Protein AF-A0A2N2R0G1-F1 (afdb_monomer_lite)

Structure (mmCIF, N/CA/C/O backbone):
data_AF-A0A2N2R0G1-F1
#
_entry.id   AF-A0A2N2R0G1-F1
#
loop_
_atom_site.group_PDB
_atom_site.id
_atom_site.type_symbol
_atom_site.label_atom_id
_atom_site.label_alt_id
_atom_site.label_comp_id
_atom_site.label_asym_id
_atom_site.label_entity_id
_atom_site.label_seq_id
_atom_site.pdbx_PDB_ins_code
_atom_site.Cartn_x
_atom_site.Cartn_y
_atom_site.Cartn_z
_atom_site.occupancy
_atom_site.B_iso_or_equiv
_atom_site.auth_seq_id
_atom_site.auth_comp_id
_atom_site.auth_asym_id
_atom_site.auth_atom_id
_atom_site.pdbx_PDB_model_num
ATOM 1 N N . MET A 1 1 ? 12.717 -7.867 -26.001 1.00 56.56 1 MET A N 1
ATOM 2 C CA . MET A 1 1 ? 12.636 -7.123 -24.726 1.00 56.56 1 MET A CA 1
ATOM 3 C C . MET A 1 1 ? 13.026 -8.068 -23.604 1.00 56.56 1 MET A C 1
ATOM 5 O O . MET A 1 1 ? 12.655 -9.235 -23.708 1.00 56.56 1 MET A O 1
ATOM 9 N N . PRO A 1 2 ? 13.814 -7.636 -22.606 1.00 70.62 2 PRO A N 1
ATOM 10 C CA . PRO A 1 2 ? 14.142 -8.499 -21.479 1.00 70.62 2 PRO A CA 1
ATOM 11 C C . PRO A 1 2 ? 12.860 -8.863 -20.719 1.00 70.62 2 PRO A C 1
ATOM 13 O O . PRO A 1 2 ? 11.949 -8.049 -20.623 1.00 70.62 2 PRO A O 1
ATOM 16 N N . ALA A 1 3 ? 12.771 -10.100 -20.234 1.00 74.19 3 ALA A N 1
ATOM 17 C CA . ALA A 1 3 ? 11.644 -10.574 -19.436 1.00 74.19 3 ALA A CA 1
ATOM 18 C C . ALA A 1 3 ? 11.938 -10.394 -17.941 1.00 74.19 3 ALA A C 1
ATOM 20 O O . ALA A 1 3 ? 13.098 -10.435 -17.527 1.00 74.19 3 ALA A O 1
ATOM 21 N N . ALA A 1 4 ? 10.889 -10.205 -17.134 1.00 78.56 4 ALA A N 1
ATOM 22 C CA . ALA A 1 4 ? 11.017 -10.180 -15.678 1.00 78.56 4 ALA A CA 1
ATOM 23 C C . ALA A 1 4 ? 11.643 -11.490 -15.176 1.00 78.56 4 ALA A C 1
ATOM 25 O O . ALA A 1 4 ? 11.449 -12.553 -15.773 1.00 78.56 4 ALA A O 1
ATOM 26 N N . THR A 1 5 ? 12.377 -11.429 -14.063 1.00 83.94 5 THR A N 1
ATOM 27 C CA . THR A 1 5 ? 12.927 -12.646 -13.445 1.00 83.94 5 THR A CA 1
ATOM 28 C C . THR A 1 5 ? 11.799 -13.620 -13.085 1.00 83.94 5 THR A C 1
ATOM 30 O O . THR A 1 5 ? 10.693 -13.188 -12.766 1.00 83.94 5 THR A O 1
ATOM 33 N N . ALA A 1 6 ? 12.062 -14.932 -13.072 1.00 81.00 6 ALA A N 1
ATOM 34 C CA . ALA A 1 6 ? 11.042 -15.930 -12.721 1.00 81.00 6 ALA A CA 1
ATOM 35 C C . ALA A 1 6 ? 10.396 -15.663 -11.345 1.00 81.00 6 ALA A C 1
ATOM 37 O O . ALA A 1 6 ? 9.187 -15.809 -11.190 1.00 81.00 6 ALA A O 1
ATOM 38 N N . LYS A 1 7 ? 11.187 -15.189 -10.370 1.00 86.19 7 LYS A N 1
ATOM 39 C CA . LYS A 1 7 ? 10.694 -14.799 -9.042 1.00 86.19 7 LYS A CA 1
ATOM 40 C C . LYS A 1 7 ? 9.752 -13.596 -9.111 1.00 86.19 7 LYS A C 1
ATOM 42 O O . LYS A 1 7 ? 8.699 -13.629 -8.491 1.00 86.19 7 LYS A O 1
ATOM 47 N N . ALA A 1 8 ? 10.109 -12.563 -9.873 1.00 88.19 8 ALA A N 1
ATOM 48 C CA . ALA A 1 8 ? 9.259 -11.389 -10.056 1.00 88.19 8 ALA A CA 1
ATOM 49 C C . ALA A 1 8 ? 7.985 -11.722 -10.848 1.00 88.19 8 ALA A C 1
ATOM 51 O O . ALA A 1 8 ? 6.920 -11.202 -10.542 1.00 88.19 8 ALA A O 1
ATOM 52 N N . ALA A 1 9 ? 8.078 -12.609 -11.841 1.00 88.75 9 ALA A N 1
ATOM 53 C CA . ALA A 1 9 ? 6.938 -13.063 -12.631 1.00 88.75 9 ALA A CA 1
ATOM 54 C C . ALA A 1 9 ? 5.922 -13.872 -11.805 1.00 88.75 9 ALA A C 1
ATOM 56 O O . ALA A 1 9 ? 4.726 -13.773 -12.068 1.00 88.75 9 ALA A O 1
ATOM 57 N N . ALA A 1 10 ? 6.395 -14.641 -10.819 1.00 93.12 10 ALA A N 1
ATOM 58 C CA . ALA A 1 10 ? 5.563 -15.434 -9.915 1.00 93.12 10 ALA A CA 1
ATOM 59 C C . ALA A 1 10 ? 5.055 -14.658 -8.684 1.00 93.12 10 ALA A C 1
ATOM 61 O O . ALA A 1 10 ? 4.223 -15.178 -7.945 1.00 93.12 10 ALA A O 1
ATOM 62 N N . ASP A 1 11 ? 5.554 -13.444 -8.441 1.00 95.94 11 ASP A N 1
ATOM 63 C CA . ASP A 1 11 ? 5.143 -12.629 -7.299 1.00 95.94 11 ASP A CA 1
ATOM 64 C C . ASP A 1 11 ? 3.687 -12.146 -7.480 1.00 95.94 11 ASP A C 1
ATOM 66 O O . ASP A 1 11 ? 3.373 -11.508 -8.497 1.00 95.94 11 ASP A O 1
ATOM 70 N N . PRO A 1 12 ? 2.784 -12.404 -6.513 1.00 95.75 12 PRO A N 1
ATOM 71 C CA . PRO A 1 12 ? 1.381 -12.002 -6.610 1.00 95.75 12 PRO A CA 1
ATOM 72 C C . PRO A 1 12 ? 1.197 -10.482 -6.721 1.00 95.75 12 PRO A C 1
ATOM 74 O O . PRO A 1 12 ? 0.194 -10.029 -7.282 1.00 95.75 12 PRO A O 1
ATOM 77 N N . ASN A 1 13 ? 2.164 -9.689 -6.250 1.00 97.06 13 ASN A N 1
ATOM 78 C CA . ASN A 1 13 ? 2.142 -8.237 -6.361 1.00 97.06 13 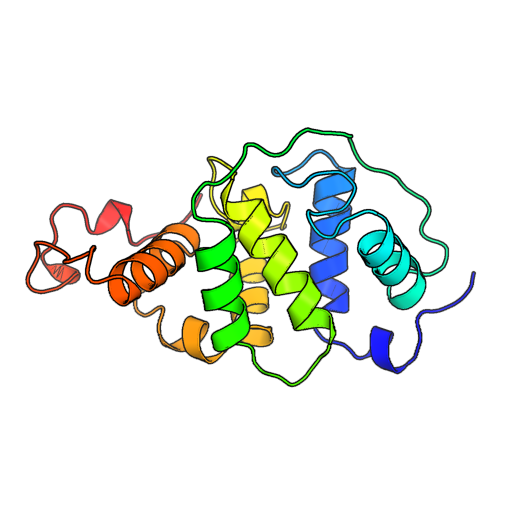ASN A CA 1
ATOM 79 C C . ASN A 1 13 ? 2.469 -7.733 -7.760 1.00 97.06 13 ASN A C 1
ATOM 81 O O . ASN A 1 13 ? 2.195 -6.570 -8.036 1.00 97.06 13 ASN A O 1
ATOM 85 N N . ARG A 1 14 ? 3.000 -8.552 -8.676 1.00 96.44 14 ARG A N 1
ATOM 86 C CA . ARG A 1 14 ? 3.371 -8.059 -10.010 1.00 96.44 14 ARG A CA 1
ATOM 87 C C . ARG A 1 14 ? 2.187 -7.433 -10.749 1.00 96.44 14 ARG A C 1
ATOM 89 O O . ARG A 1 14 ? 2.340 -6.370 -11.337 1.00 96.44 14 ARG A O 1
ATOM 96 N N . ALA A 1 15 ? 1.016 -8.067 -10.718 1.00 96.50 15 ALA A N 1
ATOM 97 C CA . ALA A 1 15 ? -0.178 -7.519 -11.363 1.00 96.50 15 ALA A CA 1
ATOM 98 C C . ALA A 1 15 ? -0.680 -6.246 -10.658 1.00 96.50 15 ALA A C 1
ATOM 100 O O . ALA A 1 15 ? -1.032 -5.281 -11.322 1.00 96.50 15 ALA A O 1
ATOM 101 N N . LEU A 1 16 ? -0.645 -6.220 -9.324 1.00 97.69 16 LEU A N 1
ATOM 102 C CA . LEU A 1 16 ? -1.091 -5.075 -8.525 1.00 97.69 16 LEU A CA 1
ATOM 103 C C . LEU A 1 16 ? -0.176 -3.856 -8.711 1.00 97.69 16 LEU A C 1
ATOM 105 O O . LEU A 1 16 ? -0.651 -2.743 -8.905 1.00 97.69 16 LEU A O 1
ATOM 109 N N . LEU A 1 17 ? 1.141 -4.074 -8.719 1.00 97.50 17 LEU A N 1
ATOM 110 C CA . LEU A 1 17 ? 2.132 -3.044 -9.023 1.00 97.50 17 LEU A CA 1
ATOM 111 C C . LEU A 1 17 ? 1.966 -2.519 -10.453 1.00 97.50 17 LEU A C 1
ATOM 113 O O . LEU A 1 17 ? 2.125 -1.324 -10.673 1.00 97.50 17 LEU A O 1
ATOM 117 N N . ALA A 1 18 ? 1.612 -3.383 -11.410 1.00 96.75 18 ALA A N 1
ATOM 118 C CA . ALA A 1 18 ? 1.310 -2.951 -12.771 1.00 96.75 18 ALA A CA 1
ATOM 119 C C . ALA A 1 18 ? 0.079 -2.033 -12.813 1.00 96.75 18 ALA A C 1
ATOM 121 O O . ALA A 1 18 ? 0.142 -1.003 -13.477 1.00 96.75 18 ALA A O 1
ATOM 122 N N . SER A 1 19 ? -0.997 -2.361 -12.082 1.00 97.50 19 SER A N 1
ATOM 123 C CA . SER A 1 19 ? -2.180 -1.493 -11.969 1.00 97.50 19 SER A CA 1
ATOM 124 C C . SER A 1 19 ? -1.827 -0.135 -11.356 1.00 97.50 19 SER A C 1
ATOM 126 O O . SER A 1 19 ? -2.194 0.890 -11.917 1.00 97.50 19 SER A O 1
ATOM 128 N N . ILE A 1 20 ? -1.042 -0.110 -10.272 1.00 97.75 20 ILE A N 1
ATOM 129 C CA . ILE A 1 20 ? -0.593 1.137 -9.625 1.00 97.75 20 ILE A CA 1
ATOM 130 C C . ILE A 1 20 ? 0.243 1.993 -10.586 1.00 97.75 20 ILE A C 1
ATOM 132 O O . ILE A 1 20 ? 0.003 3.191 -10.720 1.00 97.75 20 ILE A O 1
ATOM 136 N N . ILE A 1 21 ? 1.212 1.389 -11.283 1.00 96.44 21 ILE A N 1
ATOM 137 C CA . ILE A 1 21 ? 2.046 2.100 -12.264 1.00 96.44 21 ILE A CA 1
ATOM 138 C C . ILE A 1 21 ? 1.194 2.624 -13.420 1.00 96.44 21 ILE A C 1
ATOM 140 O O . ILE A 1 21 ? 1.368 3.766 -13.834 1.00 96.44 21 ILE A O 1
ATOM 144 N N . ALA A 1 22 ? 0.272 1.813 -13.941 1.00 96.00 22 ALA A N 1
ATOM 145 C CA . ALA A 1 22 ? -0.618 2.223 -15.020 1.00 96.00 22 ALA A CA 1
ATOM 146 C C . ALA A 1 22 ? -1.513 3.394 -14.594 1.00 96.00 22 ALA A C 1
ATOM 148 O O . ALA A 1 22 ? -1.635 4.359 -15.346 1.00 96.00 22 ALA A O 1
ATOM 149 N N . GLY A 1 23 ? -2.074 3.340 -13.382 1.00 96.19 23 GLY A N 1
ATOM 150 C CA . GLY A 1 23 ? -2.840 4.432 -12.790 1.00 96.19 23 GLY A CA 1
ATOM 151 C C . GLY A 1 23 ? -2.011 5.707 -12.676 1.00 96.19 23 GLY A C 1
ATOM 152 O O . GLY A 1 23 ? -2.437 6.754 -13.159 1.00 96.19 23 GLY A O 1
ATOM 153 N N . GLN A 1 24 ? -0.791 5.602 -12.145 1.00 95.75 24 GLN A N 1
ATOM 154 C CA . GLN A 1 24 ? 0.117 6.740 -12.017 1.00 95.75 24 GLN A CA 1
ATOM 155 C C . GLN A 1 24 ? 0.458 7.351 -13.383 1.00 95.75 24 GLN A C 1
ATOM 157 O O . GLN A 1 24 ? 0.337 8.561 -13.552 1.00 95.75 24 GLN A O 1
ATOM 162 N N . VAL A 1 25 ? 0.816 6.535 -14.378 1.00 95.38 25 VAL A N 1
ATOM 163 C CA . VAL A 1 25 ? 1.120 6.985 -15.749 1.00 95.38 25 VAL A CA 1
ATOM 164 C C . VAL A 1 25 ? -0.089 7.637 -16.423 1.00 95.38 25 VAL A C 1
ATOM 166 O O . VAL A 1 25 ? 0.078 8.592 -17.178 1.00 95.38 25 VAL A O 1
ATOM 169 N N . ALA A 1 26 ? -1.299 7.160 -16.132 1.00 95.19 26 ALA A N 1
ATOM 170 C CA . ALA A 1 26 ? -2.552 7.716 -16.635 1.00 95.19 26 ALA A CA 1
ATOM 171 C C . ALA A 1 26 ? -3.032 8.968 -15.871 1.00 95.19 26 ALA A C 1
ATOM 173 O O . ALA A 1 26 ? -4.163 9.400 -16.081 1.00 95.19 26 ALA A O 1
ATOM 174 N N . ASP A 1 27 ? -2.197 9.542 -14.997 1.00 94.12 27 ASP A N 1
ATOM 175 C CA . ASP A 1 27 ? -2.520 10.693 -14.140 1.00 94.12 27 ASP A CA 1
ATOM 176 C C . ASP A 1 27 ? -3.660 10.426 -13.135 1.00 94.12 27 ASP A C 1
ATOM 178 O O . ASP A 1 27 ? -4.233 11.352 -12.565 1.00 94.12 27 ASP A O 1
ATOM 182 N N . SER A 1 28 ? -3.952 9.154 -12.850 1.00 94.06 28 SER A N 1
ATOM 183 C CA . SER A 1 28 ? -4.943 8.736 -11.859 1.00 94.06 28 SER A CA 1
ATOM 184 C C . SER A 1 28 ? -4.323 8.583 -10.468 1.00 94.06 28 SER A C 1
ATOM 186 O O . SER A 1 28 ? -3.214 8.072 -10.307 1.00 94.06 28 SER A O 1
ATOM 188 N N . GLY A 1 29 ? -5.074 8.981 -9.442 1.00 93.00 29 GLY A N 1
ATOM 189 C CA . GLY A 1 29 ? -4.652 8.912 -8.043 1.00 93.00 29 GLY A CA 1
ATOM 190 C C . GLY A 1 29 ? -3.739 10.058 -7.626 1.00 93.00 29 GLY A C 1
ATOM 191 O O . GLY A 1 29 ? -3.751 11.123 -8.244 1.00 93.00 29 GLY A O 1
ATOM 192 N N . CYS A 1 30 ? -2.971 9.864 -6.552 1.00 94.44 30 CYS A N 1
ATOM 193 C CA . CYS A 1 30 ? -2.164 10.918 -5.926 1.00 94.44 30 CYS A CA 1
ATOM 194 C C . CYS A 1 30 ? -0.660 10.610 -5.860 1.00 94.44 30 CYS A C 1
ATOM 196 O O . CYS A 1 30 ? 0.114 11.448 -5.396 1.00 94.44 30 CYS A O 1
ATOM 198 N N . LEU A 1 31 ? -0.232 9.427 -6.306 1.00 95.38 31 LEU A N 1
ATOM 199 C CA . LEU A 1 31 ? 1.155 8.983 -6.177 1.00 95.38 31 LEU A CA 1
ATOM 200 C C . LEU A 1 31 ? 2.130 9.817 -7.034 1.00 95.38 31 LEU A C 1
ATOM 202 O O . LEU A 1 31 ? 1.817 10.170 -8.176 1.00 95.38 31 LEU A O 1
ATOM 206 N N . PRO A 1 32 ? 3.337 10.113 -6.518 1.00 94.38 32 PRO A N 1
ATOM 207 C CA . PRO A 1 32 ? 4.387 10.774 -7.288 1.00 94.38 32 PRO A CA 1
ATOM 208 C C . PRO A 1 32 ? 4.989 9.820 -8.330 1.00 94.38 32 PRO A C 1
ATOM 210 O O . PRO A 1 32 ? 4.752 8.615 -8.303 1.00 94.38 32 PRO A O 1
ATOM 213 N N . ALA A 1 33 ? 5.835 10.349 -9.218 1.00 93.19 33 ALA A N 1
ATOM 214 C CA . ALA A 1 33 ? 6.485 9.568 -10.277 1.00 93.19 33 ALA A CA 1
ATOM 215 C C . ALA A 1 33 ? 7.390 8.425 -9.774 1.00 93.19 33 ALA A C 1
ATOM 217 O O . ALA A 1 33 ? 7.709 7.526 -10.543 1.00 93.19 33 ALA A O 1
ATOM 218 N N . ASP A 1 34 ? 7.819 8.451 -8.509 1.00 93.88 34 ASP A N 1
ATOM 219 C CA . ASP A 1 34 ? 8.571 7.366 -7.869 1.00 93.88 34 ASP A CA 1
ATOM 220 C C . ASP A 1 34 ? 7.719 6.519 -6.909 1.00 93.88 34 ASP A C 1
ATOM 222 O O . ASP A 1 34 ? 8.256 5.700 -6.161 1.00 93.88 34 ASP A O 1
ATOM 226 N N . LEU A 1 35 ? 6.396 6.719 -6.916 1.00 94.88 35 LEU A N 1
ATOM 227 C CA . LEU A 1 35 ? 5.410 6.040 -6.073 1.00 94.88 35 LEU A CA 1
ATOM 228 C C . LEU A 1 35 ? 5.652 6.192 -4.557 1.00 94.88 35 LEU A C 1
ATOM 230 O O . LEU A 1 35 ? 5.129 5.405 -3.772 1.00 94.88 35 LEU A O 1
ATOM 234 N N . GLY A 1 36 ? 6.456 7.173 -4.129 1.00 93.44 36 GLY A N 1
ATOM 235 C CA . GLY A 1 36 ? 6.854 7.341 -2.727 1.00 93.44 36 GLY A CA 1
ATOM 236 C C . GLY A 1 36 ? 7.967 6.385 -2.288 1.00 93.44 36 GLY A C 1
ATOM 237 O O . GLY A 1 36 ? 8.259 6.269 -1.101 1.00 93.44 36 GLY A O 1
ATOM 238 N N . LEU A 1 37 ? 8.604 5.687 -3.233 1.00 94.62 37 LEU A N 1
ATOM 239 C CA . LEU A 1 37 ? 9.716 4.769 -2.968 1.00 94.62 37 LEU A CA 1
ATOM 240 C C . LEU A 1 37 ? 11.080 5.470 -2.963 1.00 94.62 37 LEU A C 1
ATOM 242 O O . LEU A 1 37 ? 12.065 4.904 -2.485 1.00 94.62 37 LEU A O 1
ATOM 246 N N . GLY A 1 38 ? 11.165 6.667 -3.543 1.00 92.94 38 GLY A N 1
ATOM 247 C CA . GLY A 1 38 ? 12.428 7.281 -3.927 1.00 92.94 38 GLY A CA 1
ATOM 248 C C . GLY A 1 38 ? 12.986 6.703 -5.234 1.00 92.94 38 GLY A C 1
ATOM 249 O O . GLY A 1 38 ? 12.753 5.548 -5.607 1.00 92.94 38 GLY A O 1
ATOM 250 N N . LYS A 1 39 ? 13.794 7.509 -5.933 1.00 91.62 39 LYS A N 1
ATOM 251 C CA . LYS A 1 39 ? 14.306 7.206 -7.285 1.00 91.62 39 LYS A CA 1
ATOM 252 C C . LYS A 1 39 ? 14.993 5.841 -7.410 1.00 91.62 39 LYS A C 1
ATOM 254 O O . LYS A 1 39 ? 14.772 5.138 -8.390 1.00 91.62 39 LYS A O 1
ATOM 259 N N . ALA A 1 40 ? 15.826 5.467 -6.436 1.00 93.69 40 ALA A N 1
ATOM 260 C CA . ALA A 1 40 ? 16.614 4.235 -6.501 1.00 93.69 40 ALA A CA 1
ATOM 261 C C . ALA A 1 40 ? 15.740 2.975 -6.383 1.00 93.69 40 ALA A C 1
ATOM 263 O O . ALA A 1 40 ? 15.869 2.057 -7.192 1.00 93.69 40 ALA A O 1
ATOM 264 N N . ALA A 1 41 ? 14.823 2.944 -5.411 1.00 94.88 41 ALA A N 1
ATOM 265 C CA . ALA A 1 41 ? 13.926 1.808 -5.216 1.00 94.88 41 ALA A CA 1
ATOM 266 C C . ALA A 1 41 ? 12.885 1.709 -6.340 1.00 94.88 41 ALA A C 1
ATOM 268 O O . ALA A 1 41 ? 12.599 0.605 -6.801 1.00 94.88 41 ALA A O 1
ATOM 269 N N . HIS A 1 42 ? 12.390 2.843 -6.845 1.00 94.88 42 HIS A N 1
ATOM 270 C CA . HIS A 1 42 ? 11.517 2.870 -8.018 1.00 94.88 42 HIS A CA 1
ATOM 271 C C . HIS A 1 42 ? 12.212 2.312 -9.273 1.00 94.88 42 HIS A C 1
ATOM 273 O O . HIS A 1 42 ? 11.672 1.432 -9.943 1.00 94.88 42 HIS A O 1
ATOM 279 N N . ALA A 1 43 ? 13.448 2.741 -9.557 1.00 93.00 43 ALA A N 1
ATOM 280 C CA . ALA A 1 43 ? 14.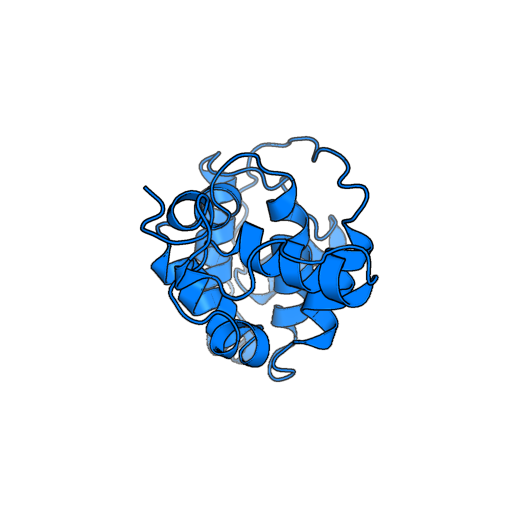223 2.212 -10.681 1.00 93.00 43 ALA A CA 1
ATOM 281 C C . ALA A 1 43 ? 14.472 0.698 -10.551 1.00 93.00 43 ALA A C 1
ATOM 283 O O . ALA A 1 43 ? 14.337 -0.043 -11.527 1.00 93.00 43 ALA A O 1
ATOM 284 N N . ALA A 1 44 ? 14.782 0.220 -9.342 1.00 93.62 44 ALA A N 1
ATOM 285 C CA . ALA A 1 44 ? 14.948 -1.205 -9.069 1.00 93.62 44 ALA A CA 1
ATOM 286 C C . ALA A 1 44 ? 13.641 -1.995 -9.257 1.00 93.62 44 ALA A C 1
ATOM 288 O O . ALA A 1 44 ? 13.674 -3.102 -9.803 1.00 93.62 44 ALA A O 1
ATOM 289 N N . LEU A 1 45 ? 12.495 -1.431 -8.855 1.00 94.75 45 LEU A N 1
ATOM 290 C CA . LEU A 1 45 ? 11.173 -2.018 -9.081 1.00 94.75 45 LEU A CA 1
ATOM 291 C C . LEU A 1 45 ? 10.903 -2.192 -10.580 1.00 94.75 45 LEU A C 1
ATOM 293 O O . LEU A 1 45 ? 10.595 -3.307 -11.007 1.00 94.75 45 LEU A O 1
ATOM 297 N N . LEU A 1 46 ? 11.081 -1.136 -11.381 1.00 94.38 46 LEU A N 1
ATOM 298 C CA . LEU A 1 46 ? 10.857 -1.198 -12.829 1.00 94.38 46 LEU A CA 1
ATOM 299 C C . LEU A 1 46 ? 11.791 -2.211 -13.490 1.00 94.38 46 LEU A C 1
ATOM 301 O O . LEU A 1 46 ? 11.336 -3.080 -14.230 1.00 94.38 46 LEU A O 1
ATOM 305 N N . HIS A 1 47 ? 13.081 -2.174 -13.152 1.00 92.81 47 HIS A N 1
ATOM 306 C CA . HIS A 1 47 ? 14.063 -3.114 -13.686 1.00 92.81 47 HIS A CA 1
ATOM 307 C C . HIS A 1 47 ? 13.720 -4.579 -13.366 1.00 92.81 47 HIS A C 1
ATOM 309 O O . HIS A 1 47 ? 13.890 -5.459 -14.209 1.00 92.81 47 HIS A O 1
ATOM 315 N N . THR A 1 48 ? 13.215 -4.845 -12.160 1.00 93.81 48 THR A N 1
ATOM 316 C CA . THR A 1 48 ? 12.963 -6.210 -11.673 1.00 93.81 48 THR A CA 1
ATOM 317 C C . THR A 1 48 ? 11.649 -6.794 -12.196 1.00 93.81 48 THR A C 1
ATOM 319 O O . THR A 1 48 ? 11.616 -7.953 -12.623 1.00 93.81 48 THR A O 1
ATOM 322 N N . TYR A 1 49 ? 10.562 -6.018 -12.149 1.00 94.44 49 TYR A N 1
ATOM 323 C CA . TYR A 1 49 ? 9.202 -6.497 -12.440 1.00 94.44 49 TYR A CA 1
ATOM 324 C C . TYR A 1 49 ? 8.740 -6.200 -13.871 1.00 94.44 49 TYR A C 1
ATOM 326 O O . TYR A 1 49 ? 7.934 -6.963 -14.427 1.00 94.44 49 TYR A O 1
ATOM 334 N N . PHE A 1 50 ? 9.264 -5.129 -14.473 1.00 94.25 50 PHE A N 1
ATOM 335 C CA . PHE A 1 50 ? 8.843 -4.598 -15.773 1.00 94.25 50 PHE A CA 1
ATOM 336 C C . PHE A 1 50 ? 10.041 -4.195 -16.655 1.00 94.25 50 PHE A C 1
ATOM 338 O O . PHE A 1 50 ? 10.107 -3.063 -17.136 1.00 94.25 50 PHE A O 1
ATOM 345 N N . PRO A 1 51 ? 11.015 -5.093 -16.885 1.00 91.38 51 PRO A N 1
ATOM 346 C CA . PRO A 1 51 ? 12.183 -4.760 -17.692 1.00 91.38 51 PRO A CA 1
ATOM 347 C C . PRO A 1 51 ? 11.786 -4.296 -19.100 1.00 91.38 51 PRO A C 1
ATOM 349 O O . PRO A 1 51 ? 11.008 -4.948 -19.795 1.00 91.38 51 PRO A O 1
ATOM 352 N N . GLY A 1 52 ? 12.344 -3.160 -19.525 1.00 85.81 52 GLY A N 1
ATOM 353 C CA . GLY A 1 52 ? 12.014 -2.517 -20.801 1.00 85.81 52 GLY A CA 1
ATOM 354 C C . GLY A 1 52 ? 10.803 -1.579 -20.756 1.00 85.81 52 GLY A C 1
ATOM 355 O O . GLY A 1 52 ? 10.469 -1.002 -21.787 1.00 85.81 52 GLY A O 1
ATOM 356 N N . PHE A 1 53 ? 10.163 -1.408 -19.597 1.00 88.25 53 PHE A N 1
ATOM 357 C CA . PHE A 1 53 ? 9.180 -0.353 -19.381 1.00 88.25 53 PHE A CA 1
ATOM 358 C C . PHE A 1 53 ? 9.896 0.977 -19.118 1.00 88.25 53 PHE A C 1
ATOM 360 O O . PHE A 1 53 ? 10.593 1.116 -18.115 1.00 88.25 53 PHE A O 1
ATOM 367 N N . ASP A 1 54 ? 9.730 1.933 -20.030 1.00 81.75 54 ASP A N 1
ATOM 368 C CA . ASP A 1 54 ? 10.355 3.260 -19.978 1.00 81.75 54 ASP A CA 1
ATOM 369 C C . ASP A 1 54 ? 9.296 4.346 -20.203 1.00 81.75 54 ASP A C 1
ATOM 371 O O . ASP A 1 54 ? 9.318 5.105 -21.171 1.00 81.75 54 ASP A O 1
ATOM 375 N N . VAL A 1 55 ? 8.278 4.341 -19.343 1.00 81.06 55 VAL A N 1
ATOM 376 C CA . VAL A 1 55 ? 7.254 5.384 -19.320 1.00 81.06 55 VAL A CA 1
ATOM 377 C C . VAL A 1 55 ? 7.310 6.063 -17.967 1.00 81.06 55 VAL A C 1
ATOM 379 O O . VAL A 1 55 ? 7.241 5.413 -16.926 1.00 81.06 55 VAL A O 1
ATOM 382 N N . SER A 1 56 ? 7.449 7.383 -18.002 1.00 81.94 56 SER A N 1
ATOM 383 C CA . SER A 1 56 ? 7.378 8.225 -16.816 1.00 81.94 56 SER A CA 1
ATOM 384 C C . SER A 1 56 ? 5.986 8.828 -16.722 1.00 81.94 56 SER A C 1
ATOM 386 O O . SER A 1 56 ? 5.495 9.397 -17.696 1.00 81.94 56 SER A O 1
ATOM 388 N N . GLY A 1 57 ? 5.359 8.714 -15.557 1.00 82.31 57 GLY A N 1
ATOM 389 C CA . GLY A 1 57 ? 4.1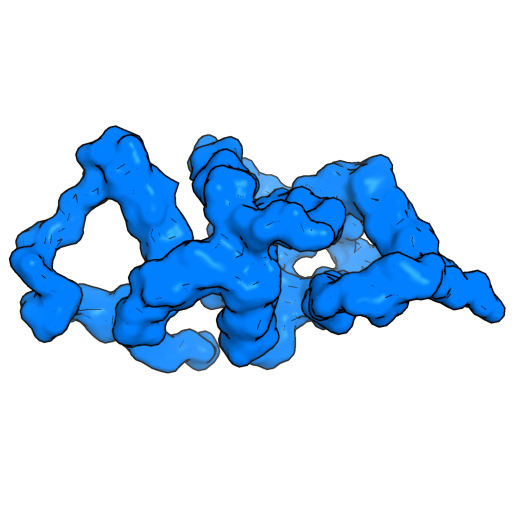34 9.444 -15.281 1.00 82.31 57 GLY A CA 1
ATOM 390 C C . GLY A 1 57 ? 4.390 10.894 -14.848 1.00 82.31 57 GLY A C 1
ATOM 391 O O . GLY A 1 57 ? 5.534 11.359 -14.795 1.00 82.31 57 GLY A O 1
ATOM 392 N N . PRO A 1 58 ? 3.320 11.620 -14.505 1.00 87.56 58 PRO A N 1
ATOM 393 C CA . PRO A 1 58 ? 3.369 13.009 -14.077 1.00 87.56 58 PRO A CA 1
ATOM 394 C C . PRO A 1 58 ? 4.206 13.185 -12.806 1.00 87.56 58 PRO A C 1
ATOM 396 O O . PRO A 1 58 ? 4.080 12.444 -11.828 1.00 87.56 58 PRO A O 1
ATOM 399 N N . VAL A 1 59 ? 5.048 14.219 -12.809 1.00 88.19 59 VAL A N 1
ATOM 400 C CA . VAL A 1 59 ? 5.791 14.648 -11.622 1.00 88.19 59 VAL A CA 1
ATOM 401 C C . VAL A 1 59 ? 4.866 15.500 -10.764 1.00 88.19 59 VAL A C 1
ATOM 403 O O . VAL A 1 59 ? 4.393 16.546 -11.201 1.00 88.19 59 VAL A O 1
ATOM 406 N N . ARG A 1 60 ? 4.638 15.069 -9.526 1.00 87.31 60 ARG A N 1
ATOM 407 C CA . ARG A 1 60 ? 3.847 15.804 -8.538 1.00 87.31 60 ARG A CA 1
ATOM 408 C C . ARG A 1 60 ? 4.518 15.746 -7.175 1.00 87.31 60 ARG A C 1
ATOM 410 O O . ARG A 1 60 ? 5.182 14.762 -6.850 1.00 87.31 60 ARG A O 1
ATOM 417 N N . ALA A 1 61 ? 4.360 16.816 -6.404 1.00 80.94 61 ALA A N 1
ATOM 418 C CA . ALA A 1 61 ? 4.753 16.823 -5.005 1.00 80.94 61 ALA A CA 1
ATOM 419 C C . ALA A 1 61 ? 3.719 16.035 -4.197 1.00 80.94 61 ALA A C 1
ATOM 421 O O . ALA A 1 61 ? 2.519 16.173 -4.430 1.00 80.94 61 ALA A O 1
ATOM 422 N N . VAL A 1 62 ? 4.188 15.219 -3.258 1.00 77.75 62 VAL A N 1
ATOM 423 C CA . VAL A 1 62 ? 3.315 14.592 -2.264 1.00 77.75 62 VAL A CA 1
ATOM 424 C C . VAL A 1 62 ? 3.169 15.567 -1.108 1.00 77.75 62 VAL A C 1
ATOM 426 O O . VAL A 1 62 ? 4.170 16.103 -0.626 1.00 77.75 62 VAL A O 1
ATOM 429 N N . GLU A 1 63 ? 1.936 15.814 -0.676 1.00 80.69 63 GLU A N 1
ATOM 430 C CA . GLU A 1 63 ? 1.702 16.545 0.565 1.00 80.69 63 GLU A CA 1
ATOM 431 C C . GLU A 1 63 ? 2.329 15.771 1.729 1.00 80.69 63 GLU A C 1
ATOM 433 O O . GLU A 1 63 ? 2.178 14.554 1.839 1.00 80.69 63 GLU A O 1
ATOM 438 N N . ALA A 1 64 ? 3.074 16.470 2.586 1.00 81.75 64 ALA A N 1
ATOM 439 C CA . ALA A 1 64 ? 3.679 15.836 3.746 1.00 81.75 64 ALA A CA 1
ATOM 440 C C . ALA A 1 64 ? 2.572 15.298 4.660 1.00 81.75 64 ALA A C 1
ATOM 442 O O . ALA A 1 64 ? 1.741 16.067 5.139 1.00 81.75 64 ALA A O 1
ATOM 443 N N . ILE A 1 65 ? 2.588 13.989 4.906 1.00 86.25 65 ILE A N 1
ATOM 444 C CA . ILE A 1 65 ? 1.710 13.341 5.877 1.00 86.25 65 ILE A CA 1
ATOM 445 C C . ILE A 1 65 ? 2.466 13.318 7.214 1.00 86.25 65 ILE A C 1
ATOM 447 O O . ILE A 1 65 ? 3.487 12.630 7.295 1.00 86.25 65 ILE A O 1
ATOM 451 N N . PRO A 1 66 ? 2.027 14.049 8.254 1.00 87.88 66 PRO A N 1
ATOM 452 C CA . PRO A 1 66 ? 2.702 14.043 9.554 1.00 87.88 66 PRO A CA 1
ATOM 453 C C . PRO A 1 66 ? 2.859 12.633 10.139 1.00 87.88 66 PRO A C 1
ATOM 455 O O . PRO A 1 66 ? 3.908 12.296 10.676 1.00 87.88 66 PRO A O 1
ATOM 458 N N . GLU A 1 67 ? 1.837 11.798 9.970 1.00 90.69 67 GLU A N 1
ATOM 459 C CA . GLU A 1 67 ? 1.764 10.415 10.443 1.00 90.69 67 GLU A CA 1
ATOM 460 C C . GLU A 1 67 ? 2.304 9.369 9.444 1.00 90.69 67 GLU A C 1
ATOM 462 O O . GLU A 1 67 ? 2.021 8.176 9.582 1.00 90.69 67 GLU A O 1
ATOM 467 N N . TRP A 1 68 ? 3.064 9.777 8.415 1.00 94.19 68 TRP A N 1
ATOM 468 C CA . TRP A 1 68 ? 3.575 8.847 7.394 1.00 94.19 68 TRP A CA 1
ATOM 469 C C . TRP A 1 68 ? 4.378 7.692 8.005 1.00 94.19 68 TRP A C 1
ATOM 471 O O . TRP A 1 68 ? 4.187 6.535 7.626 1.00 94.19 68 TRP A O 1
ATOM 481 N N . GLU A 1 69 ? 5.260 7.995 8.963 1.00 94.62 69 GLU A N 1
ATOM 482 C CA . GLU A 1 69 ? 6.105 6.992 9.622 1.00 94.62 69 GLU A CA 1
ATOM 483 C C . GLU A 1 69 ? 5.269 5.983 10.418 1.00 94.62 69 GLU A C 1
ATOM 485 O O . GLU A 1 69 ? 5.548 4.783 10.377 1.00 94.62 69 GLU A O 1
ATOM 490 N N . ASP A 1 70 ? 4.198 6.430 11.077 1.00 95.00 70 ASP A N 1
ATOM 491 C CA . ASP A 1 70 ? 3.311 5.555 11.847 1.00 95.00 70 ASP A CA 1
ATOM 492 C C . ASP A 1 70 ? 2.476 4.647 10.938 1.00 95.00 70 ASP A C 1
ATOM 494 O O . ASP A 1 70 ? 2.319 3.453 11.220 1.00 95.00 70 ASP A O 1
ATOM 498 N N . LEU A 1 71 ? 1.997 5.178 9.806 1.00 96.12 71 LEU A N 1
ATOM 499 C CA . LEU A 1 71 ? 1.334 4.397 8.757 1.00 96.12 71 LEU A CA 1
ATOM 500 C C . LEU A 1 71 ? 2.276 3.333 8.189 1.00 96.12 71 LEU A C 1
ATOM 502 O O . LEU A 1 71 ? 1.909 2.158 8.107 1.00 96.12 71 LEU A O 1
ATOM 506 N N . GLN A 1 72 ? 3.498 3.727 7.824 1.00 96.94 72 GLN A N 1
ATOM 507 C CA . GLN A 1 72 ? 4.504 2.813 7.294 1.00 96.94 72 GLN A CA 1
ATOM 508 C C . GLN A 1 72 ? 4.828 1.719 8.315 1.00 96.94 72 GLN A C 1
ATOM 510 O O . GLN A 1 72 ? 4.787 0.534 7.985 1.00 96.94 72 GLN A O 1
ATOM 515 N N . LYS A 1 73 ? 5.101 2.094 9.566 1.00 96.81 73 LYS A N 1
ATOM 516 C CA . LYS A 1 73 ? 5.415 1.161 10.650 1.00 96.81 73 LYS A CA 1
ATOM 517 C C . LYS A 1 73 ? 4.276 0.178 10.899 1.00 96.81 73 LYS A C 1
ATOM 519 O O . LYS A 1 73 ? 4.525 -1.021 10.993 1.00 96.81 73 LYS A O 1
ATOM 524 N N . LEU A 1 74 ? 3.030 0.654 10.942 1.00 97.19 74 LEU A N 1
ATOM 525 C CA . LEU A 1 74 ? 1.854 -0.210 11.035 1.00 97.19 74 LEU A CA 1
ATOM 526 C C . LEU A 1 74 ? 1.835 -1.245 9.906 1.00 97.19 74 LEU A C 1
ATOM 528 O O . LEU A 1 74 ? 1.679 -2.435 10.173 1.00 97.19 74 LEU A O 1
ATOM 532 N N . LEU A 1 75 ? 1.990 -0.808 8.657 1.00 97.88 75 LEU A N 1
ATOM 533 C CA . LEU A 1 75 ? 1.955 -1.708 7.506 1.00 97.88 75 LEU A CA 1
ATOM 534 C C . LEU A 1 75 ? 3.097 -2.724 7.559 1.00 97.88 75 LEU A C 1
ATOM 536 O O . LEU A 1 75 ? 2.852 -3.909 7.349 1.00 97.88 75 LEU A O 1
ATOM 540 N N . LEU A 1 76 ? 4.313 -2.283 7.895 1.00 97.88 76 LEU A N 1
ATOM 541 C CA . LEU A 1 76 ? 5.489 -3.142 8.032 1.00 97.88 76 LEU A CA 1
ATOM 542 C C . LEU A 1 76 ? 5.313 -4.212 9.117 1.00 97.88 76 LEU A C 1
ATOM 544 O O . LEU A 1 76 ? 5.651 -5.369 8.868 1.00 97.88 76 LEU A O 1
ATOM 548 N N . ASP A 1 77 ? 4.744 -3.856 10.270 1.00 97.25 77 ASP A N 1
ATOM 549 C CA . ASP A 1 77 ? 4.492 -4.790 11.376 1.00 97.25 77 ASP A CA 1
ATOM 550 C C . ASP A 1 77 ? 3.478 -5.887 11.015 1.00 97.25 77 ASP A C 1
ATOM 552 O O . ASP A 1 77 ? 3.510 -6.978 11.582 1.00 97.25 77 ASP A O 1
ATOM 556 N N . PHE A 1 78 ? 2.555 -5.595 10.095 1.00 97.25 78 PHE A N 1
ATOM 557 C CA . PHE A 1 78 ? 1.479 -6.503 9.685 1.00 97.25 78 PHE A CA 1
ATOM 558 C C . PHE A 1 78 ? 1.701 -7.164 8.323 1.00 97.25 78 PHE A C 1
ATOM 560 O O . PHE A 1 78 ? 0.774 -7.774 7.775 1.00 97.25 78 PHE A O 1
ATOM 567 N N . ARG A 1 79 ? 2.911 -7.057 7.775 1.00 97.44 79 ARG A N 1
ATOM 568 C CA . ARG A 1 79 ? 3.282 -7.716 6.525 1.00 97.44 79 ARG A CA 1
ATOM 569 C C . ARG A 1 79 ? 3.096 -9.230 6.587 1.00 97.44 79 ARG A C 1
ATOM 571 O O . ARG A 1 79 ? 3.271 -9.852 7.634 1.00 97.44 79 ARG A O 1
ATOM 578 N N . ALA A 1 80 ? 2.802 -9.824 5.434 1.00 97.50 80 ALA A N 1
ATOM 579 C CA . ALA A 1 80 ? 2.769 -11.274 5.269 1.00 97.50 80 ALA A CA 1
ATOM 580 C C . ALA A 1 80 ? 4.157 -11.915 5.459 1.00 97.50 80 ALA A C 1
ATOM 582 O O . ALA A 1 80 ? 4.246 -13.037 5.953 1.00 97.50 80 ALA A O 1
ATOM 583 N N . CYS A 1 81 ? 5.231 -11.184 5.139 1.00 96.81 81 CYS A N 1
ATOM 584 C CA . CYS A 1 81 ? 6.618 -11.645 5.191 1.00 96.81 81 CYS A CA 1
ATOM 585 C C . CYS A 1 81 ? 6.911 -12.819 4.240 1.00 96.81 81 CYS A C 1
ATOM 587 O O . CYS A 1 81 ? 7.799 -13.630 4.507 1.00 96.81 81 CYS A O 1
ATOM 589 N N . GLU A 1 82 ? 6.215 -12.878 3.106 1.00 96.25 82 GLU A N 1
ATOM 590 C CA . GLU A 1 82 ? 6.379 -13.899 2.066 1.00 96.25 82 GLU A CA 1
ATOM 591 C C . GLU A 1 82 ? 7.215 -13.375 0.889 1.00 96.25 82 GLU A C 1
ATOM 593 O O . GLU A 1 82 ? 8.055 -14.093 0.333 1.00 96.25 82 GLU A O 1
ATOM 598 N N . HIS A 1 83 ? 7.050 -12.095 0.542 1.00 94.81 83 HIS A N 1
ATOM 599 C CA . HIS A 1 83 ? 7.679 -11.472 -0.617 1.00 94.81 83 HIS A CA 1
ATOM 600 C C . HIS A 1 83 ? 8.383 -10.145 -0.279 1.00 94.81 83 HIS A C 1
ATOM 602 O O . HIS A 1 83 ? 7.852 -9.313 0.458 1.00 94.81 83 HIS A O 1
ATOM 608 N N . PRO A 1 84 ? 9.567 -9.863 -0.868 1.00 93.25 84 PRO A N 1
ATOM 609 C CA . PRO A 1 84 ? 10.218 -8.558 -0.720 1.00 93.25 84 PRO A CA 1
ATOM 610 C C . PRO A 1 84 ? 9.397 -7.384 -1.274 1.00 93.25 84 PRO A C 1
ATOM 612 O O . PRO A 1 84 ? 9.587 -6.255 -0.830 1.00 93.25 84 PRO A O 1
ATOM 615 N N . SER A 1 85 ? 8.496 -7.634 -2.232 1.00 96.44 85 SER A N 1
ATOM 616 C CA . SER A 1 85 ? 7.602 -6.622 -2.814 1.00 96.44 85 SER A CA 1
ATOM 617 C C . SER A 1 85 ? 6.698 -5.958 -1.777 1.00 96.44 85 SER A C 1
ATOM 619 O O . SER A 1 85 ? 6.382 -4.784 -1.931 1.00 96.44 85 SER A O 1
ATOM 621 N N . GLU A 1 86 ? 6.357 -6.645 -0.690 1.00 97.88 86 GLU A N 1
ATOM 622 C CA . GLU A 1 86 ? 5.546 -6.098 0.404 1.00 97.88 86 GLU A CA 1
ATOM 623 C C . GLU A 1 86 ? 6.169 -4.850 1.049 1.00 97.88 86 GLU A C 1
ATOM 625 O O . GLU A 1 86 ? 5.446 -3.971 1.508 1.00 97.88 86 GLU A O 1
ATOM 630 N N . LEU A 1 87 ? 7.507 -4.745 1.066 1.00 97.38 87 LEU A N 1
ATOM 631 C CA . LEU A 1 87 ? 8.207 -3.537 1.523 1.00 97.38 87 LEU A CA 1
ATOM 632 C C . LEU A 1 87 ? 7.880 -2.337 0.631 1.00 97.38 87 LEU A C 1
ATOM 634 O O . LEU A 1 87 ? 7.670 -1.229 1.118 1.00 97.38 87 LEU A O 1
ATOM 638 N N . LEU A 1 88 ? 7.828 -2.571 -0.681 1.00 98.00 88 LEU A N 1
ATOM 639 C CA . LEU A 1 88 ? 7.491 -1.549 -1.665 1.00 98.00 88 LEU A CA 1
ATOM 640 C C . LEU A 1 88 ? 6.015 -1.172 -1.515 1.00 98.00 88 LEU A C 1
ATOM 642 O O . LEU A 1 88 ? 5.694 0.009 -1.434 1.00 98.00 88 LEU A O 1
ATOM 646 N N . VAL A 1 89 ? 5.130 -2.167 -1.389 1.00 98.38 89 VAL A N 1
ATOM 647 C CA . VAL A 1 89 ? 3.692 -1.935 -1.198 1.00 98.38 89 VAL A CA 1
ATOM 648 C C . VAL A 1 89 ? 3.406 -1.151 0.085 1.00 98.38 89 VAL A C 1
ATOM 650 O O . VAL A 1 89 ? 2.578 -0.247 0.047 1.00 98.38 89 VAL A O 1
ATOM 653 N N . ALA A 1 90 ? 4.097 -1.429 1.195 1.00 98.19 90 ALA A N 1
ATOM 654 C CA . ALA A 1 90 ? 3.924 -0.677 2.440 1.00 98.19 90 ALA A CA 1
ATOM 655 C C . ALA A 1 90 ? 4.218 0.823 2.256 1.00 98.19 90 ALA A C 1
ATOM 657 O O . ALA A 1 90 ? 3.417 1.659 2.667 1.00 98.19 90 ALA A O 1
ATOM 658 N N . ASN A 1 91 ? 5.315 1.164 1.574 1.00 97.62 91 ASN A N 1
ATOM 659 C CA . ASN A 1 91 ? 5.676 2.559 1.298 1.00 97.62 91 ASN A CA 1
ATOM 660 C C . ASN A 1 91 ? 4.692 3.235 0.340 1.00 97.62 91 ASN A C 1
ATOM 662 O O . ASN A 1 91 ? 4.273 4.369 0.580 1.00 97.62 91 ASN A O 1
ATOM 666 N N . ILE A 1 92 ? 4.306 2.536 -0.731 1.00 97.94 92 ILE A N 1
ATOM 667 C CA . ILE A 1 92 ? 3.355 3.050 -1.723 1.00 97.94 92 ILE A CA 1
ATOM 668 C C . ILE A 1 92 ? 2.009 3.333 -1.054 1.00 97.94 92 ILE A C 1
ATOM 670 O O . ILE A 1 92 ? 1.436 4.405 -1.235 1.00 97.94 92 ILE A O 1
ATOM 674 N N . LEU A 1 93 ? 1.515 2.397 -0.243 1.00 97.94 93 LEU A N 1
ATOM 675 C CA . LEU A 1 93 ? 0.222 2.524 0.417 1.00 97.94 93 LEU A CA 1
ATOM 676 C C . LEU A 1 93 ? 0.229 3.626 1.481 1.00 97.94 93 LEU A C 1
ATOM 678 O O . LEU A 1 93 ? -0.706 4.423 1.513 1.00 97.94 93 LEU A O 1
ATOM 682 N N . ALA A 1 94 ? 1.288 3.727 2.293 1.00 97.00 94 ALA A N 1
ATOM 683 C CA . ALA A 1 94 ? 1.456 4.839 3.232 1.00 97.00 94 ALA A CA 1
ATOM 684 C C . ALA A 1 94 ? 1.475 6.195 2.505 1.00 97.00 94 ALA A C 1
ATOM 686 O O . ALA A 1 94 ? 0.837 7.144 2.947 1.00 97.00 94 ALA A O 1
ATOM 687 N N . THR A 1 95 ? 2.137 6.272 1.348 1.00 96.44 95 THR A N 1
ATOM 688 C CA . THR A 1 95 ? 2.183 7.488 0.521 1.00 96.44 95 THR A CA 1
ATOM 689 C C . THR A 1 95 ? 0.814 7.834 -0.070 1.00 96.44 95 THR A C 1
ATOM 691 O O . THR A 1 95 ? 0.419 8.998 -0.061 1.00 96.44 95 THR A O 1
ATOM 694 N N . ALA A 1 96 ? 0.050 6.842 -0.535 1.00 96.62 96 ALA A N 1
ATOM 695 C CA . ALA A 1 96 ? -1.294 7.054 -1.076 1.00 96.62 96 ALA A CA 1
ATOM 696 C C . ALA A 1 96 ? -2.301 7.562 -0.027 1.00 96.62 96 ALA A C 1
ATOM 698 O O . ALA A 1 96 ? -3.315 8.163 -0.383 1.00 96.62 96 ALA A O 1
ATOM 699 N N . CYS A 1 97 ? -2.025 7.392 1.272 1.00 95.50 97 CYS A N 1
ATOM 700 C CA . CYS A 1 97 ? -2.849 7.988 2.324 1.00 95.50 97 CYS A CA 1
ATOM 701 C C . CYS A 1 97 ? -2.865 9.527 2.299 1.00 95.50 97 CYS A C 1
ATOM 703 O O . CYS A 1 97 ? -3.808 10.092 2.848 1.00 95.50 97 CYS A O 1
ATOM 705 N N . ALA A 1 98 ? -1.912 10.192 1.626 1.00 92.50 98 ALA A N 1
ATOM 706 C CA . ALA A 1 98 ? -1.916 11.650 1.435 1.00 92.50 98 ALA A CA 1
ATOM 707 C C . ALA A 1 98 ? -3.105 12.130 0.592 1.00 92.50 98 ALA A C 1
ATOM 709 O O . ALA A 1 98 ? -3.504 13.291 0.669 1.00 92.50 98 ALA A O 1
ATOM 710 N N . GLY A 1 99 ? -3.648 11.254 -0.256 1.00 91.62 99 GLY A N 1
ATOM 711 C CA . GLY A 1 99 ? -4.764 11.589 -1.122 1.00 91.62 99 GLY A CA 1
ATOM 712 C C . GLY A 1 99 ? -6.048 11.873 -0.342 1.00 91.62 99 GLY A C 1
ATOM 713 O O . GLY A 1 99 ? -6.232 11.439 0.800 1.00 91.62 99 GLY A O 1
ATOM 714 N N . ARG A 1 100 ? -6.967 12.612 -0.963 1.00 90.19 100 ARG A N 1
ATOM 715 C CA . ARG A 1 100 ? -8.232 13.032 -0.331 1.00 90.19 100 ARG A CA 1
ATOM 716 C C . ARG A 1 100 ? -9.398 12.100 -0.652 1.00 90.19 100 ARG A C 1
ATOM 718 O O . ARG A 1 100 ? -10.450 12.227 -0.025 1.00 90.19 100 ARG A O 1
ATOM 725 N N . ASP A 1 101 ? -9.197 11.166 -1.575 1.00 92.62 101 ASP A N 1
ATOM 726 C CA . ASP A 1 101 ? -10.234 10.278 -2.080 1.00 92.62 101 ASP A CA 1
ATOM 727 C C . ASP A 1 101 ? -10.197 8.913 -1.369 1.00 92.62 101 ASP A C 1
ATOM 729 O O . ASP A 1 101 ? -9.614 8.750 -0.281 1.00 92.62 101 ASP A O 1
ATOM 733 N N . HIS A 1 102 ? -10.901 7.922 -1.920 1.00 94.19 102 HIS A N 1
ATOM 734 C CA . HIS A 1 102 ? -10.796 6.552 -1.435 1.00 94.19 102 HIS A CA 1
ATOM 735 C C . HIS A 1 102 ? -9.413 5.988 -1.774 1.00 94.19 102 HIS A C 1
ATOM 737 O O . HIS A 1 102 ? -8.881 6.221 -2.854 1.00 94.19 102 HIS A O 1
ATOM 743 N N . LEU A 1 103 ? -8.849 5.169 -0.881 1.00 96.19 103 LEU A N 1
ATOM 744 C CA . LEU A 1 103 ? -7.464 4.700 -1.018 1.00 96.19 103 LEU A CA 1
ATOM 745 C C . LEU A 1 103 ? -7.193 3.973 -2.348 1.00 96.19 103 LEU A C 1
ATOM 747 O O . LEU A 1 103 ? -6.089 4.051 -2.873 1.00 96.19 103 LEU A O 1
ATOM 751 N N . TRP A 1 104 ? -8.189 3.280 -2.910 1.00 96.94 104 TRP A N 1
ATOM 752 C CA . TRP A 1 104 ? -8.034 2.615 -4.204 1.00 96.94 104 TRP A CA 1
ATOM 753 C C . TRP A 1 104 ? -7.912 3.627 -5.356 1.00 96.94 104 TRP A C 1
ATOM 755 O O . TRP A 1 104 ? -7.104 3.409 -6.254 1.00 96.94 104 TRP A O 1
ATOM 765 N N . GLN A 1 105 ? -8.634 4.753 -5.291 1.00 97.06 105 GLN A N 1
ATOM 766 C CA . GLN A 1 105 ? -8.534 5.859 -6.250 1.00 97.06 105 GLN A CA 1
ATOM 767 C C . GLN A 1 105 ? -7.180 6.549 -6.117 1.00 97.06 105 GLN A C 1
ATOM 769 O O . GLN A 1 105 ? -6.506 6.754 -7.120 1.00 97.06 105 GLN A O 1
ATOM 774 N N . ASP A 1 106 ? -6.741 6.825 -4.887 1.00 96.56 106 ASP A N 1
ATOM 775 C CA . ASP A 1 106 ? -5.450 7.470 -4.618 1.00 96.56 106 ASP A CA 1
ATOM 776 C C . ASP A 1 106 ? -4.251 6.629 -5.079 1.00 96.56 106 ASP A C 1
ATOM 778 O O . ASP A 1 106 ? -3.240 7.176 -5.520 1.00 96.56 106 ASP A O 1
ATOM 782 N N . LEU A 1 107 ? -4.378 5.299 -5.023 1.00 97.38 107 LEU A N 1
ATOM 783 C CA . LEU A 1 107 ? -3.416 4.345 -5.584 1.00 97.38 107 LEU A CA 1
ATOM 784 C C . LEU A 1 107 ? -3.495 4.222 -7.115 1.00 97.38 107 LEU A C 1
ATOM 786 O O . LEU A 1 107 ? -2.610 3.609 -7.711 1.00 97.38 107 LEU A O 1
ATOM 790 N N . GLY A 1 108 ? -4.546 4.749 -7.747 1.00 96.62 108 GLY A N 1
ATOM 791 C CA . GLY A 1 108 ? -4.803 4.591 -9.179 1.00 96.62 108 GLY A CA 1
ATOM 792 C C . GLY A 1 108 ? -5.265 3.185 -9.580 1.00 96.62 108 GLY A C 1
ATOM 793 O O . GLY A 1 108 ? -5.091 2.795 -10.732 1.00 96.62 108 GLY A O 1
ATOM 794 N N . LEU A 1 109 ? -5.822 2.411 -8.645 1.00 97.44 109 LEU A N 1
ATOM 795 C CA . LEU A 1 109 ? -6.361 1.076 -8.914 1.00 97.44 109 LEU A CA 1
ATOM 796 C C . LEU A 1 109 ? -7.687 1.156 -9.675 1.00 97.44 109 LEU A C 1
ATOM 798 O O . LEU A 1 109 ? -8.396 2.160 -9.618 1.00 97.44 109 LEU A O 1
ATOM 802 N N . ALA A 1 110 ? -8.053 0.069 -10.355 1.00 94.62 110 ALA A N 1
ATOM 803 C CA . ALA A 1 110 ? -9.272 0.043 -11.164 1.00 94.62 110 ALA A CA 1
ATOM 804 C C . ALA A 1 110 ? -10.553 0.075 -10.316 1.00 94.62 110 ALA A C 1
ATOM 806 O O . ALA A 1 110 ? -11.577 0.602 -10.748 1.00 94.62 110 ALA A O 1
ATOM 807 N N . ASN A 1 111 ? -10.512 -0.544 -9.136 1.00 94.62 111 ASN A N 1
ATOM 808 C CA . ASN A 1 111 ? -11.648 -0.665 -8.233 1.00 94.62 111 ASN A CA 1
ATOM 809 C C . ASN A 1 111 ? -11.201 -1.031 -6.812 1.00 94.62 111 ASN A C 1
ATOM 811 O O . ASN A 1 111 ? -10.024 -1.264 -6.513 1.00 94.62 111 ASN A O 1
ATOM 815 N N . ARG A 1 112 ? -12.186 -1.107 -5.922 1.00 94.00 112 ARG A N 1
ATOM 816 C CA . ARG A 1 112 ? -12.005 -1.464 -4.520 1.00 94.00 112 ARG A CA 1
ATOM 817 C C . ARG A 1 112 ? -11.582 -2.921 -4.324 1.00 94.00 112 ARG A C 1
ATOM 819 O O . ARG A 1 112 ? -10.865 -3.221 -3.369 1.00 94.00 112 ARG A O 1
ATOM 826 N N . GLU A 1 113 ? -11.999 -3.831 -5.197 1.00 94.06 113 GLU A N 1
ATOM 827 C CA . GLU A 1 113 ? -11.647 -5.251 -5.132 1.00 94.06 113 GLU A CA 1
ATOM 828 C C . GLU A 1 113 ? -10.142 -5.466 -5.343 1.00 94.06 113 GLU A C 1
ATOM 830 O O . GLU A 1 113 ? -9.542 -6.281 -4.637 1.00 94.06 113 GLU A O 1
ATOM 835 N N . GLU A 1 114 ? -9.508 -4.702 -6.239 1.00 96.25 114 GLU A N 1
ATOM 836 C CA . GLU A 1 114 ? -8.048 -4.698 -6.397 1.00 96.25 114 GLU A CA 1
ATOM 837 C C . GLU A 1 114 ? -7.345 -4.277 -5.105 1.00 96.25 114 GLU A C 1
ATOM 839 O O . GLU A 1 114 ? -6.385 -4.934 -4.691 1.00 96.25 114 GLU A O 1
ATOM 844 N N . LEU A 1 115 ? -7.848 -3.246 -4.418 1.00 97.25 115 LEU A N 1
ATOM 845 C CA . LEU A 1 115 ? -7.303 -2.834 -3.124 1.00 97.25 115 LEU A CA 1
ATOM 846 C C . LEU A 1 115 ? -7.497 -3.920 -2.061 1.00 97.25 115 LEU A C 1
ATOM 848 O O . LEU A 1 115 ? -6.564 -4.244 -1.332 1.00 97.25 115 LEU A O 1
ATOM 852 N N . SER A 1 116 ? -8.675 -4.535 -1.985 1.00 95.56 116 SER A N 1
ATOM 853 C CA . SER A 1 116 ? -8.929 -5.632 -1.043 1.00 95.56 116 SER A CA 1
ATOM 854 C C . SER A 1 116 ? -8.023 -6.840 -1.305 1.00 95.56 116 SER A C 1
ATOM 856 O O . SER A 1 116 ? -7.535 -7.467 -0.358 1.00 95.56 116 SER A O 1
ATOM 858 N N . ARG A 1 117 ? -7.726 -7.141 -2.575 1.00 96.88 117 ARG A N 1
ATOM 859 C CA . ARG A 1 117 ? -6.732 -8.153 -2.954 1.00 96.88 117 ARG A CA 1
ATOM 860 C C . ARG A 1 117 ? -5.327 -7.740 -2.521 1.00 96.88 117 ARG A C 1
ATOM 862 O O . ARG A 1 117 ? -4.630 -8.561 -1.931 1.00 96.88 117 ARG A O 1
ATOM 869 N N . LEU A 1 118 ? -4.929 -6.491 -2.761 1.00 98.06 118 LEU A N 1
ATOM 870 C CA . LEU A 1 118 ? -3.641 -5.951 -2.320 1.00 98.06 118 LEU A CA 1
ATOM 871 C C . LEU A 1 118 ? -3.481 -6.075 -0.803 1.00 98.06 118 LEU A C 1
ATOM 873 O O . LEU A 1 118 ? -2.462 -6.591 -0.343 1.00 98.06 118 LEU A O 1
ATOM 877 N N . MET A 1 119 ? -4.500 -5.698 -0.033 1.00 97.94 119 MET A N 1
ATOM 878 C CA . MET A 1 119 ? -4.496 -5.830 1.424 1.00 97.94 119 MET A CA 1
ATOM 879 C C . MET A 1 119 ? -4.416 -7.290 1.872 1.00 97.94 119 MET A C 1
ATOM 881 O O . MET A 1 119 ? -3.679 -7.601 2.802 1.00 97.94 119 MET A O 1
ATOM 885 N N . SER A 1 120 ? -5.124 -8.200 1.200 1.00 97.19 120 SER A N 1
ATOM 886 C CA . SER A 1 120 ? -5.121 -9.628 1.546 1.00 97.19 120 SER A CA 1
ATOM 887 C C . SER A 1 120 ? -3.779 -10.306 1.264 1.00 97.19 120 SER A C 1
ATOM 889 O O . SER A 1 120 ? -3.356 -11.149 2.050 1.00 97.19 120 SER A O 1
ATOM 891 N N . VAL A 1 121 ? -3.112 -9.934 0.166 1.00 97.69 121 VAL A N 1
ATOM 892 C CA . VAL A 1 121 ? -1.793 -10.465 -0.217 1.00 97.69 121 VAL A CA 1
ATOM 893 C C . VAL A 1 121 ? -0.696 -9.923 0.698 1.00 97.69 121 VAL A C 1
ATOM 895 O O . VAL A 1 121 ? 0.139 -10.684 1.169 1.00 97.69 121 VAL A O 1
ATOM 898 N N . ASN A 1 122 ? -0.692 -8.616 0.964 1.00 98.44 122 ASN A N 1
ATOM 899 C CA . ASN A 1 122 ? 0.435 -7.968 1.638 1.00 98.44 122 ASN A CA 1
ATOM 900 C C . ASN A 1 122 ? 0.275 -7.894 3.156 1.00 98.44 122 ASN A C 1
ATOM 902 O O . ASN A 1 122 ? 1.272 -7.950 3.870 1.00 98.44 122 ASN A O 1
ATOM 906 N N . PHE A 1 123 ? -0.961 -7.766 3.648 1.00 98.00 123 PHE A N 1
ATOM 907 C CA . PHE A 1 123 ? -1.273 -7.505 5.056 1.00 98.00 123 PHE A CA 1
ATOM 908 C C . PHE A 1 123 ? -2.428 -8.395 5.554 1.00 98.00 123 PHE A C 1
ATOM 910 O O . PHE A 1 123 ? -3.457 -7.895 6.026 1.00 98.00 123 PHE A O 1
ATOM 917 N N . PRO A 1 124 ? -2.304 -9.733 5.470 1.00 97.50 124 PRO A N 1
ATOM 918 C CA . PRO A 1 124 ? -3.419 -10.661 5.667 1.00 97.50 124 PRO A CA 1
ATOM 919 C C . PRO A 1 124 ? -4.062 -10.555 7.057 1.00 97.50 124 PRO A C 1
ATOM 921 O O . PRO A 1 124 ? -5.268 -10.750 7.208 1.00 97.50 124 PRO A O 1
ATOM 924 N N . ALA A 1 125 ? -3.279 -10.226 8.089 1.00 96.12 125 ALA A N 1
ATOM 925 C CA . ALA A 1 125 ? -3.798 -10.005 9.435 1.00 96.12 125 ALA A CA 1
ATOM 926 C C . ALA A 1 125 ? -4.657 -8.730 9.532 1.00 96.12 125 ALA A C 1
ATOM 928 O O . ALA A 1 125 ? -5.746 -8.786 10.105 1.00 96.12 125 ALA A O 1
ATOM 929 N N . LEU A 1 126 ? -4.226 -7.619 8.918 1.00 95.81 126 LEU A N 1
ATOM 930 C CA . LEU A 1 126 ? -5.042 -6.403 8.811 1.00 95.81 126 LEU A CA 1
ATOM 931 C C . LEU A 1 126 ? -6.304 -6.661 7.992 1.00 95.81 126 LEU A C 1
ATOM 933 O O . LEU A 1 126 ? -7.383 -6.216 8.379 1.00 95.81 126 LEU A O 1
ATOM 937 N N . ALA A 1 127 ? -6.190 -7.424 6.904 1.00 95.50 127 ALA A N 1
ATOM 938 C CA . ALA A 1 127 ? -7.332 -7.728 6.059 1.00 95.50 127 ALA A CA 1
ATOM 939 C C . ALA A 1 127 ? -8.415 -8.527 6.794 1.00 95.50 127 ALA A C 1
ATOM 941 O O . ALA A 1 127 ? -9.589 -8.178 6.717 1.00 95.50 127 ALA A O 1
ATOM 942 N N . ARG A 1 128 ? -8.027 -9.536 7.586 1.00 94.75 128 ARG A N 1
ATOM 943 C CA . ARG A 1 128 ? -8.966 -10.282 8.444 1.00 94.75 128 ARG A CA 1
ATOM 944 C C . ARG A 1 128 ? -9.577 -9.424 9.553 1.00 94.75 128 ARG A C 1
ATOM 946 O O . ARG A 1 128 ? -10.713 -9.666 9.949 1.00 94.75 128 ARG A O 1
ATOM 953 N N . ALA A 1 129 ? -8.828 -8.453 10.073 1.00 92.38 129 ALA A N 1
ATOM 954 C CA . ALA A 1 129 ? -9.294 -7.562 11.132 1.00 92.38 129 ALA A CA 1
ATOM 955 C C . ALA A 1 129 ? -10.270 -6.483 10.626 1.00 92.38 129 ALA A C 1
ATOM 957 O O . ALA A 1 129 ? -11.079 -5.981 11.414 1.00 92.38 129 ALA A O 1
ATOM 958 N N . ASN A 1 130 ? -10.241 -6.147 9.332 1.00 91.88 130 ASN A N 1
ATOM 959 C CA . ASN A 1 130 ? -11.211 -5.248 8.707 1.00 91.88 130 ASN A CA 1
ATOM 960 C C . ASN A 1 130 ? -12.569 -5.944 8.498 1.00 91.88 130 ASN A C 1
ATOM 962 O O . ASN A 1 130 ? -12.963 -6.314 7.393 1.00 91.88 130 ASN A O 1
ATOM 966 N N . THR A 1 131 ? -13.285 -6.152 9.600 1.00 80.75 131 THR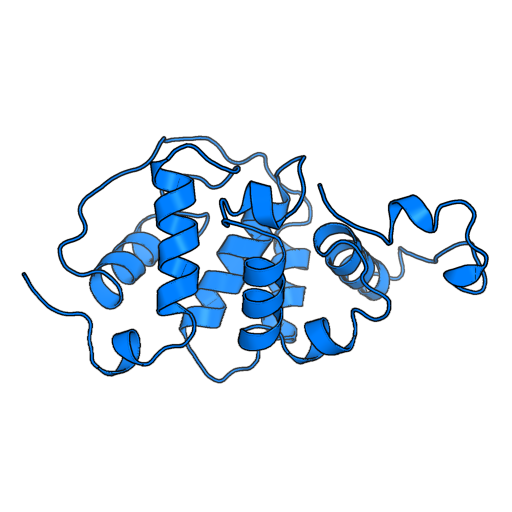 A N 1
ATOM 967 C CA . THR A 1 131 ? -14.613 -6.773 9.610 1.00 80.75 131 THR A CA 1
ATOM 968 C C . THR A 1 131 ? -15.708 -5.748 9.310 1.00 80.75 131 THR A C 1
ATOM 970 O O . THR A 1 131 ? -15.652 -4.605 9.761 1.00 80.75 131 THR A O 1
ATOM 973 N N . GLY A 1 132 ? -16.735 -6.160 8.561 1.00 75.88 132 GLY A N 1
ATOM 974 C CA . GLY A 1 132 ? -17.910 -5.325 8.289 1.00 75.88 132 GLY A CA 1
ATOM 975 C C . GLY A 1 132 ? -17.758 -4.329 7.141 1.00 75.88 132 GLY A C 1
ATOM 976 O O . GLY A 1 132 ? -18.609 -3.457 7.012 1.00 75.88 132 GLY A O 1
ATOM 977 N N . ASP A 1 133 ? -16.724 -4.477 6.308 1.00 78.75 133 ASP A N 1
ATOM 978 C CA . ASP A 1 133 ? -16.532 -3.686 5.089 1.00 78.75 133 ASP A CA 1
ATOM 979 C C . ASP A 1 133 ? -16.228 -2.197 5.352 1.00 78.75 133 ASP A C 1
ATOM 981 O O . ASP A 1 133 ? -16.787 -1.288 4.732 1.00 78.75 133 ASP A O 1
ATOM 985 N N . MET A 1 134 ? -15.341 -1.927 6.318 1.00 88.12 134 MET A N 1
ATOM 986 C CA . MET A 1 134 ? -14.892 -0.563 6.599 1.00 88.12 134 MET A CA 1
ATOM 987 C C . MET A 1 134 ? -14.043 -0.041 5.436 1.00 88.12 134 MET A C 1
ATOM 989 O O . MET A 1 134 ? -13.221 -0.766 4.864 1.00 88.12 134 MET A O 1
ATOM 993 N N . LYS A 1 135 ? -14.185 1.252 5.139 1.00 91.94 135 LYS A N 1
ATOM 994 C CA . LYS A 1 135 ? -13.317 1.969 4.196 1.00 91.94 135 LYS A CA 1
ATOM 995 C C . LYS A 1 135 ? -11.851 1.803 4.594 1.00 91.94 135 LYS A C 1
ATOM 997 O O . LYS A 1 135 ? -11.488 2.144 5.724 1.00 91.94 135 LYS A O 1
ATOM 1002 N N . TRP A 1 136 ? -11.005 1.315 3.683 1.00 94.56 136 TRP A N 1
ATOM 1003 C CA . TRP A 1 136 ? -9.631 0.896 4.004 1.00 94.56 136 TRP A CA 1
ATOM 1004 C C . TRP A 1 136 ? -8.803 1.998 4.656 1.00 94.56 136 TRP A C 1
ATOM 1006 O O . TRP A 1 136 ? -8.173 1.759 5.684 1.00 94.56 136 TRP A O 1
ATOM 1016 N N . LYS A 1 137 ? -8.870 3.222 4.119 1.00 93.50 137 LYS A N 1
ATOM 1017 C CA . LYS A 1 137 ? -8.165 4.375 4.694 1.00 93.50 137 LYS A CA 1
ATOM 1018 C C . LYS A 1 137 ? -8.583 4.592 6.150 1.00 93.50 137 LYS A C 1
ATOM 1020 O O . LYS A 1 137 ? -7.746 4.604 7.044 1.00 93.50 137 LYS A O 1
ATOM 1025 N N . LYS A 1 138 ? -9.890 4.650 6.423 1.00 91.31 138 LYS A N 1
ATOM 1026 C CA . LYS A 1 138 ? -10.411 4.842 7.788 1.00 91.31 138 LYS A CA 1
ATOM 1027 C C . LYS A 1 138 ? -10.026 3.703 8.729 1.00 91.31 138 LYS A C 1
ATOM 1029 O O . LYS A 1 138 ? -9.738 3.957 9.896 1.00 91.31 138 LYS A O 1
ATOM 1034 N N . PHE A 1 139 ? -10.027 2.468 8.235 1.00 93.56 139 PHE A N 1
ATOM 1035 C CA . PHE A 1 139 ? -9.589 1.311 9.006 1.00 93.56 139 PHE A CA 1
ATOM 1036 C C . PHE A 1 139 ? -8.114 1.429 9.409 1.00 93.56 139 PHE A C 1
ATOM 1038 O O . PHE A 1 139 ? -7.803 1.285 10.587 1.00 93.56 139 PHE A O 1
ATOM 1045 N N . ILE A 1 140 ? -7.224 1.751 8.468 1.00 94.12 140 ILE A N 1
ATOM 1046 C CA . ILE A 1 140 ? -5.781 1.898 8.716 1.00 94.12 140 ILE A CA 1
ATOM 1047 C C . ILE A 1 140 ? -5.515 3.011 9.733 1.00 94.12 140 ILE A C 1
ATOM 1049 O O . ILE A 1 140 ? -4.839 2.774 10.731 1.00 94.12 140 ILE A O 1
ATOM 1053 N N . TYR A 1 141 ? -6.121 4.186 9.546 1.00 91.56 141 TYR A N 1
ATOM 1054 C CA . TYR A 1 141 ? -5.997 5.298 10.491 1.00 91.56 141 TYR A CA 1
ATOM 1055 C C . TYR A 1 141 ? -6.488 4.931 11.891 1.00 91.56 141 TYR A C 1
ATOM 1057 O O . TYR A 1 141 ? -5.838 5.245 12.884 1.00 91.56 141 TYR A O 1
ATOM 1065 N N . ARG A 1 142 ? -7.597 4.190 11.990 1.00 90.62 142 ARG A N 1
ATOM 1066 C CA . ARG A 1 142 ? -8.064 3.666 13.275 1.00 90.62 142 ARG A CA 1
ATOM 1067 C C . ARG A 1 142 ? -7.026 2.749 13.930 1.00 90.62 142 ARG A C 1
ATOM 1069 O O . ARG A 1 142 ? -6.846 2.848 15.138 1.00 90.62 142 ARG A O 1
ATOM 1076 N N . GLN A 1 143 ? -6.353 1.881 13.171 1.00 91.81 143 GLN A N 1
ATOM 1077 C CA . GLN A 1 143 ? -5.302 1.013 13.718 1.00 91.81 143 GLN A CA 1
ATOM 1078 C C . GLN A 1 143 ? -4.096 1.811 14.225 1.00 91.81 143 GLN A C 1
ATOM 1080 O O . GLN A 1 143 ? -3.589 1.493 15.299 1.00 91.81 143 GLN A O 1
ATOM 1085 N N . VAL A 1 144 ? -3.672 2.856 13.500 1.00 91.00 144 VAL A N 1
ATOM 1086 C CA . VAL A 1 144 ? -2.609 3.768 13.959 1.00 91.00 144 VAL A CA 1
ATOM 1087 C C . VAL A 1 144 ? -3.019 4.429 15.273 1.00 91.00 144 VAL A C 1
ATOM 1089 O O . VAL A 1 144 ? -2.388 4.208 16.301 1.00 91.00 144 VAL A O 1
ATOM 1092 N N . CYS A 1 145 ? -4.152 5.130 15.298 1.00 87.12 145 CYS A N 1
ATOM 1093 C CA . CYS A 1 145 ? -4.539 5.878 16.491 1.00 87.12 145 CYS A CA 1
ATOM 1094 C C . CYS A 1 145 ? -4.888 4.980 17.698 1.00 87.12 145 CYS A C 1
ATOM 1096 O O . CYS A 1 145 ? -4.792 5.408 18.849 1.00 87.12 145 CYS A O 1
ATOM 1098 N N . SER A 1 146 ? -5.309 3.728 17.472 1.00 85.88 146 SER A N 1
ATOM 1099 C CA . SER A 1 146 ? -5.486 2.750 18.554 1.00 85.88 146 SER A CA 1
ATOM 1100 C C . SER A 1 146 ? -4.159 2.296 19.169 1.00 85.88 146 SER A C 1
ATOM 1102 O O . SER A 1 146 ? -4.142 1.980 20.357 1.00 85.88 146 SER A O 1
ATOM 1104 N N . ARG A 1 147 ? -3.053 2.286 18.413 1.00 83.00 147 ARG A N 1
ATOM 1105 C CA . ARG A 1 147 ? -1.712 1.990 18.950 1.00 83.00 147 ARG A CA 1
ATOM 1106 C C . ARG A 1 147 ? -1.178 3.123 19.818 1.00 83.00 147 ARG A C 1
ATOM 1108 O O . ARG A 1 147 ? -0.593 2.848 20.861 1.00 83.00 147 ARG A O 1
ATOM 1115 N N . ASP A 1 148 ? -1.455 4.366 19.440 1.00 74.50 148 ASP A N 1
ATOM 1116 C CA . ASP A 1 148 ? -1.019 5.545 20.200 1.00 74.50 148 ASP A CA 1
ATOM 1117 C C . ASP A 1 148 ? -1.883 5.807 21.444 1.00 74.50 148 ASP A C 1
ATOM 1119 O O . ASP A 1 148 ? -1.629 6.736 22.209 1.00 74.50 148 ASP A O 1
ATOM 1123 N N . GLY A 1 149 ? -2.948 5.019 21.640 1.00 70.19 149 GLY A N 1
ATOM 1124 C CA . GLY A 1 149 ? -3.934 5.227 22.702 1.00 70.19 149 GLY A CA 1
ATOM 1125 C C . GLY A 1 149 ? -4.765 6.504 22.530 1.00 70.19 149 GLY A C 1
ATOM 1126 O O . GLY A 1 149 ? -5.528 6.864 23.425 1.00 70.19 149 GLY A O 1
ATOM 1127 N N . THR A 1 150 ? -4.641 7.189 21.391 1.00 65.00 150 THR A N 1
ATOM 1128 C CA . THR A 1 150 ? -5.291 8.476 21.110 1.00 65.00 150 THR A CA 1
ATOM 1129 C C . THR A 1 150 ? -6.711 8.313 20.581 1.00 65.00 150 THR A C 1
ATOM 1131 O O . THR A 1 150 ? -7.514 9.241 20.683 1.00 65.00 150 THR A O 1
ATOM 1134 N N . TYR A 1 151 ? -7.058 7.138 20.046 1.00 66.12 151 TYR A N 1
ATOM 1135 C CA . TYR A 1 151 ? -8.384 6.891 19.490 1.00 66.12 151 TYR A CA 1
ATOM 1136 C C . TYR A 1 151 ? -9.219 5.919 20.310 1.00 66.12 151 TYR A C 1
ATOM 1138 O O . TYR A 1 151 ? -8.979 4.710 20.345 1.00 66.12 151 TYR A O 1
ATOM 1146 N N . VAL A 1 152 ? -10.297 6.469 20.862 1.00 64.62 152 VAL A N 1
ATOM 1147 C CA . VAL A 1 152 ? -11.420 5.732 21.434 1.00 64.62 152 VAL A CA 1
ATOM 1148 C C . VAL A 1 152 ? -12.654 6.067 20.602 1.00 64.62 152 VAL A C 1
ATOM 1150 O O . VAL A 1 152 ? -13.051 7.227 20.499 1.00 64.62 152 VAL A O 1
ATOM 1153 N N . CYS A 1 153 ? -13.274 5.056 19.988 1.00 68.44 153 CYS A N 1
ATOM 1154 C CA . CYS A 1 153 ? -14.571 5.255 19.348 1.00 68.44 153 CYS A CA 1
ATOM 1155 C C . CYS A 1 153 ? -15.603 5.575 20.447 1.00 68.44 153 CYS A C 1
ATOM 1157 O O . CYS A 1 153 ? -15.728 4.786 21.382 1.00 68.44 153 CYS A O 1
ATOM 1159 N N . PRO A 1 154 ? -16.354 6.689 20.361 1.00 65.38 154 PRO A N 1
ATOM 1160 C CA . PRO A 1 154 ? -17.292 7.080 21.416 1.00 65.38 154 PRO A CA 1
ATOM 1161 C C . PRO A 1 154 ? -18.513 6.154 21.515 1.00 65.38 154 PRO A C 1
ATOM 1163 O O . PRO A 1 154 ? -19.244 6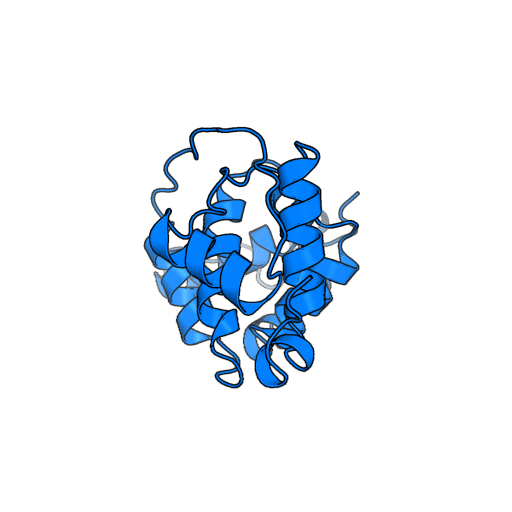.198 22.501 1.00 65.38 154 PRO A O 1
ATOM 1166 N N . ALA A 1 155 ? -18.761 5.326 20.495 1.00 65.94 155 ALA A N 1
ATOM 1167 C CA . ALA A 1 155 ? -19.850 4.362 20.501 1.00 65.94 155 ALA A CA 1
ATOM 1168 C C . ALA A 1 155 ? -19.402 3.029 21.138 1.00 65.94 155 ALA A C 1
ATOM 1170 O O . ALA A 1 155 ? -18.318 2.542 20.817 1.00 65.94 155 ALA A O 1
ATOM 1171 N N . PRO A 1 156 ? -20.250 2.383 21.963 1.00 65.50 156 PRO A N 1
ATOM 1172 C CA . PRO A 1 156 ? -19.929 1.099 22.594 1.00 65.50 156 PRO A CA 1
ATOM 1173 C C . PRO A 1 156 ? -19.789 -0.050 21.580 1.00 65.50 156 PRO A C 1
ATOM 1175 O O . PRO A 1 156 ? -19.159 -1.062 21.870 1.00 65.50 156 PRO A O 1
ATOM 1178 N N . SER A 1 157 ? -20.355 0.100 20.378 1.00 71.38 157 SER A N 1
ATOM 1179 C CA . SER A 1 157 ? -20.098 -0.766 19.227 1.00 71.38 157 SER A CA 1
ATOM 1180 C C . SER A 1 157 ? -20.305 -0.001 17.917 1.00 71.38 157 SER A C 1
ATOM 1182 O O . SER A 1 157 ? -21.008 1.013 17.875 1.00 71.38 157 SER A O 1
ATOM 1184 N N . CYS A 1 158 ? -19.713 -0.490 16.822 1.00 75.19 158 CYS A N 1
ATOM 1185 C CA . CYS A 1 158 ? -19.869 0.143 15.511 1.00 75.19 158 CYS A CA 1
ATOM 1186 C C . CYS A 1 158 ? -21.339 0.171 15.057 1.00 75.19 158 CYS A C 1
ATOM 1188 O O . CYS A 1 158 ? -21.775 1.185 14.525 1.00 75.19 158 CYS A O 1
ATOM 1190 N N . GLY A 1 159 ? -22.121 -0.883 15.328 1.00 71.38 159 G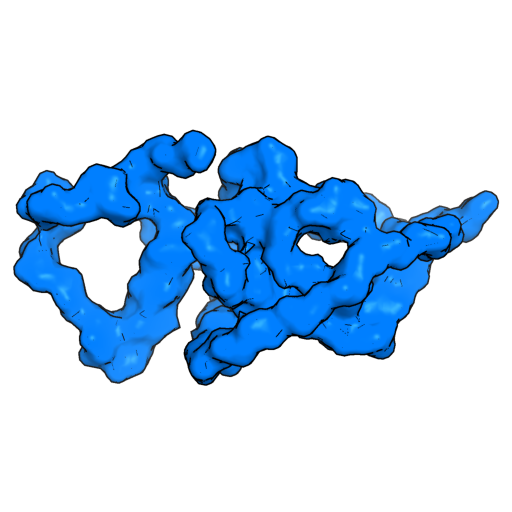LY A N 1
ATOM 1191 C CA . GLY A 1 159 ? -23.506 -1.015 14.849 1.00 71.38 159 GLY A CA 1
ATOM 1192 C C . GLY A 1 159 ? -24.509 -0.009 15.428 1.00 71.38 159 GLY A C 1
ATOM 1193 O O . GLY A 1 159 ? -25.580 0.168 14.860 1.00 71.38 159 GLY A O 1
ATOM 1194 N N . VAL A 1 160 ? -24.170 0.674 16.527 1.00 76.56 160 VAL A N 1
ATOM 1195 C CA . VAL A 1 160 ? -25.004 1.736 17.130 1.00 76.56 160 VAL A CA 1
ATOM 1196 C C . VAL A 1 160 ? -24.410 3.135 16.940 1.00 76.56 160 VAL A C 1
ATOM 1198 O O . VAL A 1 160 ? -24.940 4.122 17.453 1.00 76.56 160 VAL A O 1
ATOM 1201 N N . CYS A 1 161 ? -23.289 3.243 16.223 1.00 81.19 161 CYS A N 1
ATOM 1202 C CA . CYS A 1 161 ? -22.638 4.515 15.954 1.00 81.19 161 CYS A CA 1
ATOM 1203 C C . CYS A 1 161 ? -23.462 5.329 14.944 1.00 81.19 161 CYS A C 1
ATOM 1205 O O . CYS A 1 161 ? -23.722 4.869 13.835 1.00 81.19 161 CYS A O 1
ATOM 1207 N N . LYS A 1 162 ? -23.816 6.576 15.287 1.00 77.94 162 LYS A N 1
ATOM 1208 C CA . LYS A 1 162 ? -24.533 7.492 14.375 1.00 77.94 162 LYS A CA 1
ATOM 1209 C C . LYS A 1 162 ? -23.760 7.777 13.080 1.00 77.94 162 LYS A C 1
ATOM 1211 O O . LYS A 1 162 ? -24.365 8.077 12.058 1.00 77.94 162 LYS A O 1
ATOM 1216 N N . ASP A 1 163 ? -22.436 7.640 13.119 1.00 80.56 163 ASP A N 1
ATOM 1217 C CA . ASP A 1 163 ? -21.541 7.817 11.976 1.00 80.56 163 ASP A CA 1
ATOM 1218 C C . ASP A 1 163 ? -21.171 6.492 11.284 1.00 80.56 163 ASP A C 1
ATOM 1220 O O . ASP A 1 163 ? -20.257 6.471 10.459 1.00 80.56 163 ASP A O 1
ATOM 1224 N N . TYR A 1 164 ? -21.872 5.387 11.574 1.00 80.69 164 TYR A N 1
ATOM 1225 C CA . TYR A 1 164 ? -21.593 4.069 10.990 1.00 80.69 164 TYR A CA 1
ATOM 1226 C C . TYR A 1 164 ? -21.469 4.124 9.462 1.00 80.69 164 TYR A C 1
ATOM 1228 O O . TYR A 1 164 ? -20.445 3.716 8.923 1.00 80.69 164 TYR A O 1
ATOM 1236 N N . ALA A 1 165 ? -22.435 4.741 8.774 1.00 79.81 165 ALA A N 1
ATOM 1237 C CA . ALA A 1 165 ? -22.442 4.866 7.312 1.00 79.81 165 ALA A CA 1
ATOM 1238 C C . ALA A 1 165 ? -21.280 5.706 6.743 1.00 79.81 165 ALA A C 1
ATOM 1240 O O . ALA A 1 165 ? -20.969 5.632 5.558 1.00 79.81 165 ALA A O 1
ATOM 1241 N N . LYS A 1 166 ? -20.613 6.526 7.566 1.00 79.00 166 LYS A N 1
ATOM 1242 C CA . LYS A 1 166 ? -19.400 7.232 7.135 1.00 79.00 166 LYS A CA 1
ATOM 1243 C C . LYS A 1 166 ? -18.205 6.285 7.137 1.00 79.00 166 LYS A C 1
ATOM 1245 O O . LYS A 1 166 ? -17.298 6.461 6.325 1.00 79.00 166 LYS A O 1
ATOM 1250 N N . CYS A 1 167 ? -18.153 5.347 8.075 1.00 79.31 167 CYS A N 1
ATOM 1251 C CA . CYS A 1 167 ? -17.040 4.415 8.250 1.00 79.31 167 CYS A CA 1
ATOM 1252 C C . CYS A 1 167 ? -17.191 3.143 7.407 1.00 79.31 167 CYS A C 1
ATOM 1254 O O . CYS A 1 167 ? -16.184 2.606 6.951 1.00 79.31 167 CYS A O 1
ATOM 1256 N N . PHE A 1 168 ? -18.428 2.705 7.190 1.00 81.31 168 PHE A N 1
ATOM 1257 C CA . PHE A 1 168 ? -18.801 1.450 6.547 1.00 81.31 168 PHE A CA 1
ATOM 1258 C C . PHE A 1 168 ? -19.732 1.709 5.362 1.00 81.31 168 PHE A C 1
ATOM 1260 O O . PHE A 1 168 ? -20.556 2.623 5.417 1.00 81.31 168 PHE A O 1
ATOM 1267 N N . GLY A 1 169 ? -19.621 0.890 4.317 1.00 73.38 169 GLY A N 1
ATOM 1268 C CA . GLY A 1 169 ? -20.461 0.970 3.120 1.00 73.38 169 GLY A CA 1
ATOM 1269 C C . GLY A 1 169 ? -19.659 1.113 1.822 1.00 73.38 169 GLY A C 1
ATOM 1270 O O . GLY A 1 169 ? -18.438 1.287 1.869 1.00 73.38 169 GLY A O 1
ATOM 1271 N N . PRO A 1 170 ? -20.341 1.050 0.662 1.00 69.19 170 PRO A N 1
ATOM 1272 C CA . PRO A 1 170 ? -19.687 1.061 -0.640 1.00 69.19 170 PRO A CA 1
ATOM 1273 C C . PRO A 1 170 ? -18.909 2.363 -0.871 1.00 69.19 170 PRO A C 1
ATOM 1275 O O . PRO A 1 170 ? -19.369 3.466 -0.561 1.00 69.19 170 PRO A O 1
ATOM 1278 N N . GLU A 1 171 ? -17.701 2.216 -1.408 1.00 65.75 171 GLU A N 1
ATOM 1279 C CA . GLU A 1 171 ? -16.852 3.316 -1.859 1.00 65.75 171 GLU A CA 1
ATOM 1280 C C . GLU A 1 171 ? -17.108 3.504 -3.358 1.00 65.75 171 GLU A C 1
ATOM 1282 O O . GLU A 1 171 ? -16.547 2.765 -4.161 1.00 65.75 171 GLU A O 1
ATOM 1287 N N . ASN A 1 172 ? -18.015 4.428 -3.705 1.00 53.91 172 ASN A N 1
ATOM 1288 C CA . ASN A 1 172 ? -18.230 4.872 -5.089 1.00 53.91 172 ASN A CA 1
ATOM 1289 C C . ASN A 1 172 ? -17.072 5.751 -5.568 1.00 53.91 172 ASN A C 1
ATOM 1291 O O . ASN A 1 172 ? -16.572 6.555 -4.743 1.00 53.91 172 ASN A O 1
#

Radius of gyration: 16.48 Å; chains: 1; bounding box: 42×33×47 Å

Sequence (172 aa):
MPAATAKAAADPNRALLASIIAGQVADSGCLPADLGLGKAAHAALLHTYFPGFDVSGPVRAVEAIPEWEDLQKLLLDFRACEHPSELLVANILATACAGRDHLWQDLGLANREELSRLMSVNFPALARANTGDMKWKKFIYRQVCSRDGTYVCPAPSCGVCKDYAKCFGPEN

Foldseek 3Di:
DDAADPQLVPQPCLVLVVQLQVLQQVVWAAAAQQLQPDDVVSVVCCCHRPNPDDGTGDGDDQDDDPCLVLQLVLLVVQFPPPDPCLNVVSRNQSSLLSTPAQSCRNSSHPAVVSVLVSCCNTRVVLSVVPPQAFRPSLSSVQVSCVVVVNDDDPDPDLVPDPCNVVGHDDRD

Secondary structure (DSSP, 8-state):
-PPPPHHHHH-THHHHHHHHHHHHHTT-SS--TTTTS-HHHHHHHHHHHSTT--------PPPP-TTHHHHHHHHHHT--SS-THHHHHHHHHHHHTTSSS-HHHHTT-SSHHHHHHHHHHH-HHHHHH-TT-B-HHHHHHHHHHHHTT----SSSSGGG-TTHHHHBS---

pLDDT: mean 89.55, std 9.69, range [53.91, 98.44]